Protein AF-A0A7W1RGH0-F1 (afdb_monomer_lite)

Foldseek 3Di:
DDDPVVLVVLVVVVVVVCVVPPDPCDPVQLVCLLVLNLPVNLVVLQCQQPDPVNHDPDVVSVVCSVVSVVDPSNVNSVVCNVVSCVNPVVVCCVVPVVSVVVVVVVVVVPD

pLDDT: mean 70.8, std 11.37, range [37.16, 85.31]

Sequence (111 aa):
YECPNDLLGRNLDYFLEAKRSPSPLMTEWISPILGGNSDELQAMISKNSEDPFQPIYDDYLKWMGRNAANVDTKATIKHWQGKAQDLFVDLSTHWYPKLHKAARGAENDIV

Structure (mmCIF, N/CA/C/O backbone):
data_AF-A0A7W1RGH0-F1
#
_entry.id   AF-A0A7W1RGH0-F1
#
loop_
_atom_site.group_PDB
_atom_site.id
_atom_site.type_symbol
_atom_site.label_atom_id
_atom_site.label_alt_id
_atom_site.label_comp_id
_atom_site.label_asym_id
_atom_site.label_entity_id
_atom_site.label_seq_id
_atom_site.pdbx_PDB_ins_code
_atom_site.Cartn_x
_atom_site.Cartn_y
_atom_site.Cartn_z
_atom_site.occupancy
_atom_site.B_iso_or_equiv
_atom_site.auth_seq_id
_atom_site.auth_comp_id
_atom_site.auth_asym_id
_atom_site.auth_atom_id
_atom_site.pdbx_PDB_model_num
ATOM 1 N N . TYR A 1 1 ? -9.884 -11.986 18.644 1.00 54.25 1 TYR A N 1
ATOM 2 C CA . TYR A 1 1 ? -8.466 -11.593 18.653 1.00 54.25 1 TYR A CA 1
ATOM 3 C C . TYR A 1 1 ? -7.706 -12.623 17.849 1.00 54.25 1 TYR A C 1
ATOM 5 O O . TYR A 1 1 ? -7.712 -13.783 18.240 1.00 54.25 1 TYR A O 1
ATOM 13 N N . GLU A 1 2 ? -7.158 -12.230 16.701 1.00 63.62 2 GLU A N 1
ATOM 14 C CA . GLU A 1 2 ? -6.300 -13.110 15.900 1.00 63.62 2 GLU A CA 1
ATOM 15 C C . GLU A 1 2 ? -4.912 -13.227 16.548 1.00 63.62 2 GLU A C 1
ATOM 17 O O . GLU A 1 2 ? -4.439 -12.289 17.196 1.00 63.62 2 GLU A O 1
ATOM 22 N N . CYS A 1 3 ? -4.270 -14.390 16.423 1.00 81.62 3 CYS A N 1
ATOM 23 C CA . CYS A 1 3 ? -2.926 -14.607 16.949 1.00 81.62 3 CYS A CA 1
ATOM 24 C C . CYS A 1 3 ? -1.907 -13.800 16.117 1.00 81.62 3 CYS A C 1
ATOM 26 O O . CYS A 1 3 ? -1.950 -13.867 14.888 1.00 81.62 3 CYS A O 1
ATOM 28 N N . PRO A 1 4 ? -0.945 -13.087 16.736 1.00 75.19 4 PRO A N 1
ATOM 29 C CA . PRO A 1 4 ? 0.082 -12.336 16.006 1.00 75.19 4 PRO A CA 1
ATOM 30 C C . PRO A 1 4 ? 0.866 -13.161 14.973 1.00 75.19 4 PRO A C 1
ATOM 32 O O . PRO A 1 4 ? 1.253 -12.631 13.934 1.00 75.19 4 PRO A O 1
ATOM 35 N N . ASN A 1 5 ? 1.073 -14.456 15.232 1.00 77.38 5 ASN A N 1
ATOM 36 C CA . ASN A 1 5 ? 1.760 -15.351 14.299 1.00 77.38 5 ASN A CA 1
ATOM 37 C C . ASN A 1 5 ? 0.925 -15.646 13.044 1.00 77.38 5 ASN A C 1
ATOM 39 O O . ASN A 1 5 ? 1.492 -15.768 11.962 1.00 77.38 5 ASN A O 1
ATOM 43 N N . ASP A 1 6 ? -0.403 -15.705 13.165 1.00 78.81 6 ASP A N 1
ATOM 44 C CA . ASP A 1 6 ? -1.298 -15.940 12.026 1.00 78.81 6 ASP A CA 1
ATOM 45 C C . ASP A 1 6 ? -1.341 -14.706 11.114 1.00 78.81 6 ASP A C 1
ATOM 47 O O . ASP A 1 6 ? -1.289 -14.827 9.890 1.00 78.81 6 ASP A O 1
ATOM 51 N N . LEU A 1 7 ? -1.352 -13.507 11.710 1.00 73.56 7 LEU A N 1
ATOM 52 C CA . LEU A 1 7 ? -1.244 -12.233 10.989 1.00 73.56 7 LEU A CA 1
ATOM 53 C C . LEU A 1 7 ? 0.085 -12.117 10.231 1.00 73.56 7 LEU A C 1
ATOM 55 O O . LEU A 1 7 ? 0.108 -11.695 9.074 1.00 73.56 7 LEU A O 1
ATOM 59 N N . LEU A 1 8 ? 1.190 -12.523 10.866 1.00 73.88 8 LEU A N 1
ATOM 60 C CA . LEU A 1 8 ? 2.499 -12.577 10.218 1.00 73.88 8 LEU A CA 1
ATOM 61 C C . LEU A 1 8 ? 2.504 -13.575 9.051 1.00 73.88 8 LEU A C 1
ATOM 63 O O . LEU A 1 8 ? 3.011 -13.243 7.983 1.00 73.88 8 LEU A O 1
ATOM 67 N N . GLY A 1 9 ? 1.914 -14.760 9.235 1.00 79.00 9 GLY A N 1
ATOM 68 C CA . GLY A 1 9 ? 1.781 -15.771 8.184 1.00 79.00 9 GLY A CA 1
ATOM 69 C C . GLY A 1 9 ? 1.073 -15.228 6.942 1.00 79.00 9 GLY A C 1
ATOM 70 O O . GLY A 1 9 ? 1.638 -15.269 5.853 1.00 79.00 9 GLY A O 1
ATOM 71 N N . ARG A 1 10 ? -0.100 -14.602 7.113 1.00 77.31 10 ARG A N 1
ATOM 72 C CA . ARG A 1 10 ? -0.849 -13.991 5.998 1.00 77.31 10 ARG A CA 1
ATOM 73 C C . ARG A 1 10 ? -0.067 -12.885 5.289 1.00 77.31 10 ARG A C 1
ATOM 75 O O . ARG A 1 10 ? -0.123 -12.782 4.066 1.00 77.31 10 ARG A O 1
ATOM 82 N N . ASN A 1 11 ? 0.670 -12.063 6.039 1.00 76.12 11 ASN A N 1
ATOM 83 C CA . ASN A 1 11 ? 1.501 -11.007 5.459 1.00 76.12 11 ASN A CA 1
ATOM 84 C C . ASN A 1 11 ? 2.629 -11.595 4.596 1.00 76.12 11 ASN A C 1
ATOM 86 O O . ASN A 1 11 ? 2.844 -11.147 3.471 1.00 76.12 11 ASN A O 1
ATOM 90 N N . LEU A 1 12 ? 3.305 -12.634 5.096 1.00 78.31 12 LEU A N 1
ATOM 91 C CA . LEU A 1 12 ? 4.357 -13.329 4.357 1.00 78.31 12 LEU A CA 1
ATOM 92 C C . LEU A 1 12 ? 3.814 -14.006 3.095 1.00 78.31 12 LEU A C 1
ATOM 94 O O . LEU A 1 12 ? 4.434 -13.879 2.040 1.00 78.31 12 LEU A O 1
ATOM 98 N N . ASP A 1 13 ? 2.658 -14.663 3.176 1.00 80.69 13 ASP A N 1
ATOM 99 C CA . ASP A 1 13 ? 2.010 -15.294 2.021 1.00 80.69 13 ASP A CA 1
ATOM 100 C C . ASP A 1 13 ? 1.692 -14.264 0.935 1.00 80.69 13 ASP A C 1
ATOM 102 O O . ASP A 1 13 ? 2.085 -14.431 -0.222 1.00 80.69 13 ASP A O 1
ATOM 106 N N . TYR A 1 14 ? 1.072 -13.147 1.325 1.00 78.88 14 TYR A N 1
ATOM 107 C CA . TYR A 1 14 ? 0.796 -12.047 0.412 1.00 78.88 14 TYR A CA 1
ATOM 108 C C . TYR A 1 14 ? 2.085 -11.459 -0.189 1.00 78.88 14 TYR A C 1
ATOM 110 O O . TYR A 1 14 ? 2.155 -11.229 -1.395 1.00 78.88 14 TYR A O 1
ATOM 118 N N . PHE A 1 15 ? 3.130 -11.243 0.614 1.00 75.75 15 PHE A N 1
ATOM 119 C CA . PHE A 1 15 ? 4.408 -10.721 0.125 1.00 75.75 15 PHE A CA 1
ATOM 120 C C . PHE A 1 15 ? 5.048 -11.655 -0.912 1.00 75.75 15 PHE A C 1
ATOM 122 O O . PHE A 1 15 ? 5.568 -11.208 -1.937 1.00 75.75 15 PHE A O 1
ATOM 129 N N . LEU A 1 16 ? 4.997 -12.966 -0.670 1.00 77.62 16 LEU A N 1
ATOM 130 C CA . LEU A 1 16 ? 5.505 -13.974 -1.596 1.00 77.62 16 LEU A CA 1
ATOM 131 C C . LEU A 1 16 ? 4.679 -14.050 -2.887 1.00 77.62 16 LEU A C 1
ATOM 133 O O . LEU A 1 16 ? 5.249 -14.253 -3.962 1.00 77.62 16 LEU A O 1
ATOM 137 N N . GLU A 1 17 ? 3.363 -13.860 -2.806 1.00 75.31 17 GLU A N 1
ATOM 138 C CA . GLU A 1 17 ? 2.479 -13.784 -3.971 1.00 75.31 17 GLU A CA 1
ATOM 139 C C . GLU A 1 17 ? 2.716 -12.504 -4.786 1.00 75.31 17 GLU A C 1
ATOM 141 O O . GLU A 1 17 ? 2.849 -12.565 -6.011 1.00 75.31 17 GLU A O 1
ATOM 146 N N . ALA A 1 18 ? 2.884 -11.362 -4.117 1.00 69.56 18 ALA A N 1
ATOM 147 C CA . ALA A 1 18 ? 3.171 -10.074 -4.742 1.00 69.56 18 ALA A CA 1
ATOM 148 C C . ALA A 1 18 ? 4.515 -10.061 -5.500 1.00 69.56 18 ALA A C 1
ATOM 150 O O . ALA A 1 18 ? 4.683 -9.319 -6.466 1.00 69.56 18 ALA A O 1
ATOM 151 N N . LYS A 1 19 ? 5.466 -10.937 -5.138 1.00 66.69 19 LYS A N 1
ATOM 152 C CA . LYS A 1 19 ? 6.689 -11.155 -5.935 1.00 66.69 19 LYS A CA 1
ATOM 153 C C . LYS A 1 19 ? 6.439 -11.830 -7.283 1.00 66.69 19 LYS A C 1
ATOM 155 O O . LYS A 1 19 ? 7.281 -11.731 -8.172 1.00 66.69 19 LYS A O 1
ATOM 160 N N . ARG A 1 20 ? 5.333 -12.561 -7.428 1.00 70.25 20 ARG A N 1
ATOM 161 C CA . ARG A 1 20 ? 4.949 -13.251 -8.671 1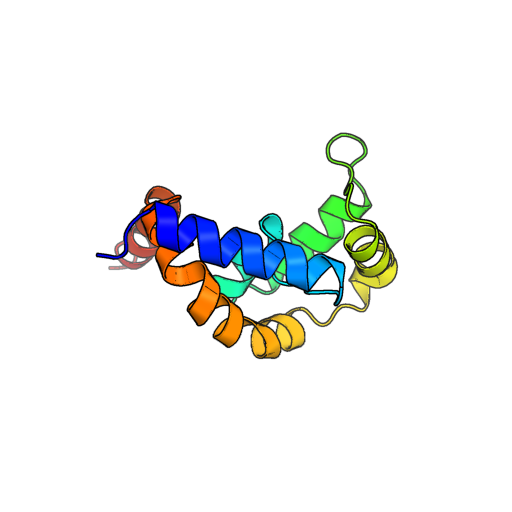.00 70.25 20 ARG A CA 1
ATOM 162 C C . ARG A 1 20 ? 4.006 -12.405 -9.523 1.00 70.25 20 ARG A C 1
ATOM 164 O O . ARG A 1 20 ? 4.042 -12.523 -10.744 1.00 70.25 20 ARG A O 1
ATOM 171 N N . SER A 1 21 ? 3.213 -11.552 -8.881 1.00 64.69 21 SER A N 1
ATOM 172 C CA . SER A 1 21 ? 2.227 -10.681 -9.517 1.00 64.69 21 SER A CA 1
ATOM 173 C C . SER A 1 21 ? 2.327 -9.276 -8.921 1.00 64.69 21 SER A C 1
ATOM 175 O O . SER A 1 21 ? 2.055 -9.128 -7.730 1.00 64.69 21 SER A O 1
ATOM 177 N N . PRO A 1 22 ? 2.674 -8.240 -9.707 1.00 65.50 22 PRO A N 1
ATOM 178 C CA . PRO A 1 22 ? 2.799 -6.886 -9.186 1.00 65.50 22 PRO A CA 1
ATOM 179 C C . PRO A 1 22 ? 1.517 -6.434 -8.483 1.00 65.50 22 PRO A C 1
ATOM 181 O O . PRO A 1 22 ? 0.425 -6.524 -9.047 1.00 65.50 22 PRO A O 1
ATOM 184 N N . SER A 1 23 ? 1.654 -5.939 -7.255 1.00 69.06 23 SER A N 1
ATOM 185 C CA . SER A 1 23 ? 0.538 -5.459 -6.444 1.00 69.06 23 SER A CA 1
ATOM 186 C C . SER A 1 23 ? 0.841 -4.062 -5.901 1.00 69.06 23 SER A C 1
ATOM 188 O O . SER A 1 23 ? 1.944 -3.835 -5.406 1.00 69.06 23 SER A O 1
ATOM 190 N N . PRO A 1 24 ? -0.118 -3.118 -5.946 1.00 65.12 24 PRO A N 1
ATOM 191 C CA . PRO A 1 24 ? 0.047 -1.799 -5.344 1.00 65.12 24 PRO A CA 1
ATOM 192 C C . PRO A 1 24 ? -0.180 -1.801 -3.825 1.00 65.12 24 PRO A C 1
ATOM 194 O O . PRO A 1 24 ? 0.029 -0.773 -3.188 1.00 65.12 24 PRO A O 1
ATOM 197 N N . LEU A 1 25 ? -0.591 -2.924 -3.219 1.00 72.75 25 LEU A N 1
ATOM 198 C CA . LEU A 1 25 ? -0.712 -3.058 -1.761 1.00 72.75 25 LEU A CA 1
ATOM 199 C C . LEU A 1 25 ? 0.658 -3.322 -1.123 1.00 72.75 25 LEU A C 1
ATOM 201 O O . LEU A 1 25 ? 0.881 -4.326 -0.450 1.00 72.75 25 LEU A O 1
ATOM 205 N N . MET A 1 26 ? 1.605 -2.437 -1.396 1.00 71.81 26 MET A N 1
ATOM 206 C CA . MET A 1 26 ? 2.899 -2.428 -0.734 1.00 71.81 26 MET A CA 1
ATOM 207 C C . MET A 1 26 ? 2.808 -1.755 0.624 1.00 71.81 26 MET A C 1
ATOM 209 O O . MET A 1 26 ? 2.005 -0.842 0.806 1.00 71.81 26 MET A O 1
ATOM 213 N N . THR A 1 27 ? 3.654 -2.176 1.563 1.00 68.50 27 THR A N 1
ATOM 214 C CA . THR A 1 27 ? 3.628 -1.731 2.964 1.00 68.50 27 THR A CA 1
ATOM 215 C C . THR A 1 27 ? 3.532 -0.215 3.110 1.00 68.50 27 THR A C 1
ATOM 217 O O . THR A 1 27 ? 2.756 0.286 3.919 1.00 68.50 27 THR A O 1
ATOM 220 N N . GLU A 1 28 ? 4.270 0.521 2.285 1.00 71.06 28 GLU A N 1
ATOM 221 C CA . GLU A 1 28 ? 4.324 1.978 2.291 1.00 71.06 28 GLU A CA 1
ATOM 222 C C . GLU A 1 28 ? 3.015 2.615 1.797 1.00 71.06 28 GLU A C 1
ATOM 224 O O . GLU A 1 28 ? 2.645 3.692 2.247 1.00 71.06 28 GLU A O 1
ATOM 229 N 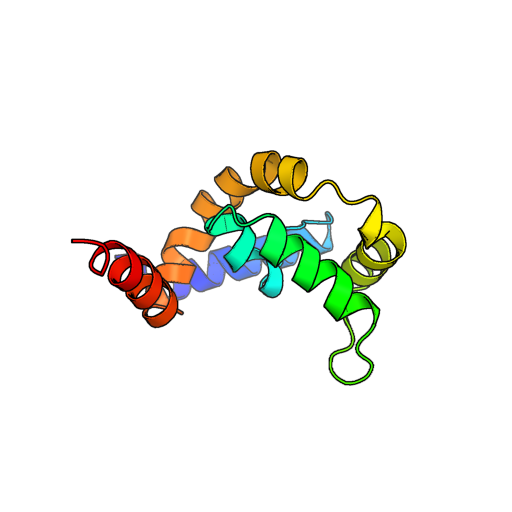N . TRP A 1 29 ? 2.290 1.961 0.890 1.00 77.25 29 TRP A N 1
ATOM 230 C CA . TRP A 1 29 ? 1.073 2.490 0.259 1.00 77.25 29 TRP A CA 1
ATOM 231 C C . TRP A 1 29 ? -0.215 1.981 0.907 1.00 77.25 29 TRP A C 1
ATOM 233 O O . TRP A 1 29 ? -1.290 2.531 0.666 1.00 77.25 29 TRP A O 1
ATOM 243 N N . ILE A 1 30 ? -0.128 0.960 1.762 1.00 80.38 30 ILE A N 1
ATOM 244 C CA . ILE A 1 30 ? -1.286 0.387 2.458 1.00 80.38 30 ILE A CA 1
ATOM 245 C C . ILE A 1 30 ? -2.024 1.450 3.277 1.00 80.38 30 ILE A C 1
ATOM 247 O O . ILE A 1 30 ? -3.251 1.466 3.259 1.00 80.38 30 ILE A O 1
ATOM 251 N N . SER A 1 31 ? -1.312 2.355 3.957 1.00 80.38 31 SER A N 1
ATOM 252 C CA . SER A 1 31 ? -1.942 3.392 4.790 1.00 80.38 31 SER A CA 1
ATOM 253 C C . SER A 1 31 ? -2.869 4.323 3.988 1.00 80.38 31 SER A C 1
ATOM 255 O O . SER A 1 31 ? -4.066 4.353 4.291 1.00 80.38 31 SER A O 1
ATOM 257 N N . PRO A 1 32 ? -2.401 5.022 2.932 1.00 81.12 32 PRO A N 1
ATOM 258 C CA . PRO A 1 32 ? -3.284 5.874 2.138 1.00 81.12 32 PRO A CA 1
ATOM 259 C C . PRO A 1 32 ? -4.355 5.084 1.370 1.00 81.12 32 PRO A C 1
ATOM 261 O O . PRO A 1 32 ? -5.461 5.592 1.192 1.00 81.12 32 PRO A O 1
ATOM 264 N N . ILE A 1 33 ? -4.094 3.831 0.966 1.00 83.25 33 ILE A N 1
ATOM 265 C CA . ILE A 1 33 ? -5.110 2.982 0.317 1.00 83.25 33 ILE A CA 1
ATOM 266 C C . ILE A 1 33 ? -6.230 2.598 1.295 1.00 83.25 33 ILE A C 1
ATOM 268 O O . ILE A 1 33 ? -7.404 2.700 0.942 1.00 83.25 33 ILE A O 1
ATOM 272 N N . LEU A 1 34 ? -5.896 2.200 2.528 1.00 83.12 34 LEU A N 1
ATOM 273 C CA . LEU A 1 34 ? -6.882 1.899 3.572 1.00 83.12 34 LEU A CA 1
ATOM 274 C C . LEU A 1 34 ? -7.714 3.136 3.919 1.00 83.12 34 LEU A C 1
ATOM 276 O O . LEU A 1 34 ? -8.941 3.048 3.984 1.00 83.12 34 LEU A O 1
ATOM 280 N N . GLY A 1 35 ? -7.049 4.282 4.087 1.00 81.44 35 GLY A N 1
ATOM 281 C CA . GLY A 1 35 ? -7.686 5.565 4.386 1.00 81.44 35 GLY A CA 1
ATOM 282 C C . GLY A 1 35 ? -8.450 6.188 3.215 1.00 81.44 35 GLY A C 1
ATOM 283 O O . GLY A 1 35 ? -9.129 7.190 3.407 1.00 81.44 35 GLY A O 1
ATOM 284 N N . GLY A 1 36 ? -8.352 5.624 2.006 1.00 81.62 36 GLY A N 1
ATOM 285 C CA . GLY A 1 36 ? -8.978 6.186 0.809 1.00 81.62 36 GLY A CA 1
ATOM 286 C C . GLY A 1 36 ? -8.404 7.546 0.387 1.00 81.62 36 GLY A C 1
ATOM 287 O O . GLY A 1 36 ? -9.076 8.304 -0.310 1.00 81.62 36 GLY A O 1
ATOM 288 N N . ASN A 1 37 ? -7.177 7.867 0.802 1.00 85.31 37 ASN A N 1
ATOM 289 C CA . ASN A 1 37 ? -6.555 9.170 0.605 1.00 85.31 37 ASN A CA 1
ATOM 290 C C . ASN A 1 37 ? -5.739 9.206 -0.699 1.00 85.31 37 ASN A C 1
ATOM 292 O O . ASN A 1 37 ? -4.551 8.871 -0.724 1.00 85.31 37 ASN A O 1
ATOM 296 N N . SER A 1 38 ? -6.382 9.600 -1.805 1.00 84.62 38 SER A N 1
ATOM 297 C CA . SER A 1 38 ? -5.742 9.650 -3.131 1.00 84.62 38 SER A CA 1
ATOM 298 C C . SER A 1 38 ? -4.591 10.641 -3.216 1.00 84.62 38 SER A C 1
ATOM 300 O O . SER A 1 38 ? -3.623 10.389 -3.932 1.00 84.62 38 SER A O 1
ATOM 302 N N . ASP A 1 39 ? -4.688 11.750 -2.489 1.00 84.19 39 ASP A N 1
ATOM 303 C CA . ASP A 1 39 ? -3.726 12.847 -2.577 1.00 84.19 39 ASP A CA 1
ATOM 304 C C . ASP A 1 39 ? -2.429 12.474 -1.855 1.00 84.19 39 ASP A C 1
ATOM 306 O O . ASP A 1 39 ? -1.334 12.699 -2.370 1.00 84.19 39 ASP A O 1
ATOM 310 N N . GLU A 1 40 ? -2.547 11.804 -0.706 1.00 84.12 40 GLU A N 1
ATOM 311 C CA . GLU A 1 40 ? -1.410 11.222 0.008 1.00 84.12 40 GLU A CA 1
ATOM 312 C C . GLU A 1 40 ? -0.745 10.106 -0.807 1.00 84.12 40 GLU A C 1
ATOM 314 O O . GLU A 1 40 ? 0.480 10.094 -0.933 1.00 84.12 40 GLU A O 1
ATOM 319 N N . LEU A 1 41 ? -1.529 9.221 -1.440 1.00 82.69 41 LEU A N 1
ATOM 320 C CA . LEU A 1 41 ? -0.983 8.190 -2.326 1.00 82.69 41 LEU A CA 1
ATOM 321 C C . LEU A 1 41 ? -0.213 8.809 -3.504 1.00 82.69 41 LEU A C 1
ATOM 323 O O . LEU A 1 41 ? 0.901 8.380 -3.805 1.00 82.69 41 LEU A O 1
ATOM 327 N N . GLN A 1 42 ? -0.766 9.845 -4.141 1.00 84.19 42 GLN A N 1
ATOM 328 C CA . GLN A 1 42 ? -0.100 10.555 -5.235 1.00 84.19 42 GLN A CA 1
ATOM 329 C C . GLN A 1 42 ? 1.201 11.216 -4.769 1.00 84.19 42 GLN A C 1
ATOM 331 O O . GLN A 1 42 ? 2.226 11.097 -5.441 1.00 84.19 42 GLN A O 1
ATOM 336 N N . ALA A 1 43 ? 1.181 11.884 -3.613 1.00 82.25 43 ALA A N 1
ATOM 337 C CA . ALA A 1 43 ? 2.360 12.524 -3.045 1.00 82.25 43 ALA A CA 1
ATOM 338 C C . ALA A 1 43 ? 3.466 11.507 -2.728 1.00 82.25 43 ALA A C 1
ATOM 340 O O . ALA A 1 43 ? 4.635 11.770 -3.007 1.00 82.25 43 ALA A O 1
ATOM 341 N N . MET A 1 44 ? 3.109 10.331 -2.201 1.00 78.81 44 MET A N 1
ATOM 342 C CA . MET A 1 44 ? 4.064 9.252 -1.942 1.00 78.81 44 MET A CA 1
ATOM 343 C C . MET A 1 44 ? 4.682 8.703 -3.227 1.00 78.81 44 MET A C 1
ATOM 345 O O . MET A 1 44 ? 5.895 8.516 -3.280 1.00 78.81 44 MET A O 1
ATOM 349 N N . ILE A 1 45 ? 3.876 8.477 -4.269 1.00 78.31 45 ILE A N 1
ATOM 350 C CA . ILE A 1 45 ? 4.368 8.011 -5.573 1.00 78.31 45 ILE A CA 1
ATOM 351 C C . ILE A 1 45 ? 5.371 9.019 -6.155 1.00 78.31 45 ILE A C 1
ATOM 353 O O . ILE A 1 45 ? 6.461 8.620 -6.562 1.00 78.31 45 ILE A O 1
ATOM 357 N N . SER A 1 46 ? 5.033 10.313 -6.143 1.00 76.75 46 SER A N 1
ATOM 358 C CA . SER A 1 46 ? 5.882 11.374 -6.700 1.00 76.75 46 SER A CA 1
ATOM 359 C C . SER A 1 46 ? 7.152 11.629 -5.877 1.00 76.75 46 SER A C 1
ATOM 361 O O . SER A 1 46 ? 8.236 11.780 -6.436 1.00 76.75 46 SER A O 1
ATOM 363 N N . LYS A 1 47 ? 7.057 11.646 -4.541 1.00 73.69 47 LYS A N 1
ATOM 364 C CA . LYS A 1 47 ? 8.215 11.869 -3.660 1.00 73.69 47 LYS A CA 1
ATOM 365 C C . LYS A 1 47 ? 9.242 10.751 -3.804 1.00 73.69 47 LYS A C 1
ATOM 367 O O . LYS A 1 47 ? 10.441 10.997 -3.900 1.00 73.69 47 LYS A O 1
ATOM 372 N N . ASN A 1 48 ? 8.757 9.518 -3.850 1.00 67.19 48 ASN A N 1
ATOM 373 C CA . ASN A 1 48 ? 9.614 8.353 -3.906 1.00 67.19 48 ASN A CA 1
ATOM 374 C C . ASN A 1 48 ? 10.381 8.251 -5.249 1.00 67.19 48 ASN A C 1
ATOM 376 O O . ASN A 1 48 ? 11.458 7.661 -5.296 1.00 67.19 48 ASN A O 1
ATOM 380 N N . SER A 1 49 ? 9.882 8.842 -6.344 1.00 65.69 49 SER A N 1
ATOM 381 C CA . SER A 1 49 ? 10.611 8.875 -7.623 1.00 65.69 49 SER A CA 1
ATOM 382 C C . SER A 1 49 ? 11.789 9.856 -7.669 1.00 65.69 49 SER A C 1
ATOM 384 O O . SER A 1 49 ? 12.633 9.722 -8.555 1.00 65.69 49 SER A O 1
ATOM 386 N N . GLU A 1 50 ? 11.864 10.818 -6.744 1.00 66.19 50 GLU A N 1
ATOM 387 C CA . GLU A 1 50 ? 12.797 11.952 -6.827 1.00 66.19 50 GLU A CA 1
ATOM 388 C C . GLU A 1 50 ? 13.796 12.036 -5.659 1.00 66.19 50 GLU A C 1
ATOM 390 O O . GLU A 1 50 ? 14.773 12.776 -5.763 1.00 66.19 50 GLU A O 1
ATOM 395 N N . ASP A 1 51 ? 13.598 11.287 -4.566 1.00 66.12 51 ASP A N 1
ATOM 396 C CA . ASP A 1 51 ? 14.433 11.381 -3.360 1.00 66.12 51 ASP A CA 1
ATOM 397 C C . ASP A 1 51 ? 15.665 10.440 -3.406 1.00 66.12 51 ASP A C 1
ATOM 399 O O . ASP A 1 51 ? 15.523 9.219 -3.279 1.00 66.12 51 ASP A O 1
ATOM 403 N N . PRO A 1 52 ? 16.901 10.969 -3.531 1.00 66.50 52 PRO A N 1
ATOM 404 C CA . PRO A 1 52 ? 18.117 10.156 -3.520 1.00 66.50 52 PRO A CA 1
ATOM 405 C C . PRO A 1 52 ? 18.474 9.592 -2.131 1.00 66.50 52 PRO A C 1
ATOM 407 O O . PRO A 1 52 ? 19.298 8.681 -2.048 1.00 66.50 52 PRO A O 1
ATOM 410 N N . PHE A 1 53 ? 17.880 10.104 -1.047 1.00 67.50 53 PHE A N 1
ATOM 411 C CA . PHE A 1 53 ? 18.099 9.642 0.329 1.00 67.50 53 PHE A CA 1
ATOM 412 C C . PHE A 1 53 ? 17.047 8.627 0.798 1.00 67.50 53 PHE A C 1
ATOM 414 O O . PHE A 1 53 ? 17.280 7.921 1.780 1.00 67.50 53 PHE A O 1
ATOM 421 N N . GLN A 1 54 ? 15.924 8.513 0.084 1.00 63.34 54 GLN A N 1
ATOM 422 C CA . GLN A 1 54 ? 14.925 7.453 0.254 1.00 63.34 54 GLN A CA 1
ATOM 423 C C . GLN A 1 54 ? 14.615 6.769 -1.084 1.00 63.34 54 GLN A C 1
ATOM 425 O O . GLN A 1 54 ? 13.479 6.814 -1.560 1.00 63.34 54 GLN A O 1
ATOM 430 N N . PRO A 1 55 ? 15.617 6.128 -1.716 1.00 62.12 55 PRO A N 1
ATOM 431 C CA . PRO A 1 55 ? 15.412 5.508 -3.010 1.00 62.12 55 PRO A CA 1
ATOM 432 C C . PRO A 1 55 ? 14.411 4.358 -2.891 1.00 62.12 55 PRO A C 1
ATOM 434 O O . PRO A 1 55 ? 14.524 3.484 -2.030 1.00 62.12 55 PRO A O 1
ATOM 437 N N . ILE A 1 56 ? 13.453 4.319 -3.814 1.00 64.19 56 ILE A N 1
ATOM 438 C CA . ILE A 1 56 ? 12.600 3.148 -3.997 1.00 64.19 56 ILE A CA 1
ATOM 439 C C . ILE A 1 56 ? 13.479 1.971 -4.411 1.00 64.19 56 ILE A C 1
ATOM 441 O O . ILE A 1 56 ? 13.994 1.933 -5.529 1.00 64.19 56 ILE A O 1
ATOM 445 N N . TYR A 1 57 ? 13.615 0.968 -3.551 1.00 61.75 57 TYR A N 1
ATOM 446 C CA . TYR A 1 57 ? 14.332 -0.255 -3.910 1.00 61.75 57 TYR A CA 1
ATOM 447 C C . TYR A 1 57 ? 13.499 -1.187 -4.798 1.00 61.75 57 TYR A C 1
ATOM 449 O O . TYR A 1 57 ? 14.073 -1.906 -5.608 1.00 61.75 57 TYR A O 1
ATOM 457 N N . ASP A 1 58 ? 12.170 -1.104 -4.730 1.00 66.19 58 ASP A N 1
ATOM 458 C CA . ASP A 1 58 ? 11.250 -1.895 -5.548 1.00 66.19 58 ASP A CA 1
ATOM 459 C C . ASP A 1 58 ? 11.188 -1.406 -7.012 1.00 66.19 58 ASP A C 1
ATOM 461 O O . ASP A 1 58 ? 10.834 -0.262 -7.307 1.00 66.19 58 ASP A O 1
ATOM 465 N N . ASP A 1 59 ? 11.554 -2.267 -7.962 1.00 65.62 59 ASP A N 1
ATOM 466 C CA . ASP A 1 59 ? 11.624 -1.897 -9.380 1.00 65.62 59 ASP A CA 1
ATOM 467 C C . ASP A 1 59 ? 10.250 -1.667 -10.025 1.00 65.62 59 ASP A C 1
ATOM 469 O O . ASP A 1 59 ? 10.144 -0.865 -10.958 1.00 65.62 59 ASP A O 1
ATOM 473 N N . TYR A 1 60 ? 9.189 -2.302 -9.517 1.00 64.56 60 TYR A N 1
ATOM 474 C CA . TYR A 1 60 ? 7.826 -2.047 -9.976 1.00 64.56 60 TYR A CA 1
ATOM 475 C C . TYR A 1 60 ? 7.367 -0.654 -9.544 1.00 64.56 60 TYR A C 1
ATOM 477 O O . TYR A 1 60 ? 6.801 0.089 -10.346 1.00 64.56 60 TYR A O 1
ATOM 485 N N . LEU A 1 61 ? 7.701 -0.242 -8.323 1.00 66.69 61 LEU A N 1
ATOM 486 C CA . LEU A 1 61 ? 7.449 1.119 -7.864 1.00 66.69 61 LEU A CA 1
ATOM 487 C C . LEU A 1 61 ? 8.279 2.164 -8.602 1.00 66.69 61 LEU A C 1
ATOM 489 O O . LEU A 1 61 ? 7.751 3.223 -8.936 1.00 66.69 61 LEU A O 1
ATOM 493 N N . LYS A 1 62 ? 9.548 1.876 -8.917 1.00 68.75 62 LYS A N 1
ATOM 494 C CA . LYS A 1 62 ? 10.335 2.751 -9.799 1.00 68.75 62 LYS A CA 1
ATOM 495 C C . LYS A 1 62 ? 9.661 2.889 -11.166 1.00 68.75 62 LYS A C 1
ATOM 497 O O . LYS A 1 62 ? 9.628 3.980 -11.730 1.00 68.75 62 LYS A O 1
ATOM 502 N N . TRP A 1 63 ? 9.126 1.797 -11.713 1.00 69.19 63 TRP A N 1
ATOM 503 C CA . TRP A 1 63 ? 8.419 1.797 -12.995 1.00 69.19 63 TRP A CA 1
ATOM 504 C C . TRP A 1 63 ? 7.087 2.568 -12.941 1.00 69.19 63 TRP A C 1
ATOM 506 O O . TRP A 1 63 ? 6.814 3.369 -13.837 1.00 69.19 63 TRP A O 1
ATOM 516 N N . MET A 1 64 ? 6.303 2.398 -11.874 1.00 64.69 64 MET A N 1
ATOM 517 C CA . MET A 1 64 ? 5.084 3.173 -11.604 1.00 64.69 64 MET A CA 1
ATOM 518 C C . MET A 1 64 ? 5.401 4.662 -11.427 1.00 64.69 64 MET A C 1
ATOM 520 O O . MET A 1 64 ? 4.754 5.502 -12.043 1.00 64.69 64 MET A O 1
ATOM 524 N N . GLY A 1 65 ? 6.438 4.993 -10.652 1.00 66.81 65 GLY A N 1
ATOM 525 C CA . GLY A 1 65 ? 6.890 6.362 -10.387 1.00 66.81 65 GLY A CA 1
ATOM 526 C C . GLY A 1 65 ? 7.392 7.092 -11.636 1.00 66.81 65 GLY A C 1
ATOM 527 O O . GLY A 1 65 ? 7.118 8.273 -11.814 1.00 66.81 65 GLY A O 1
ATOM 528 N N . ARG A 1 66 ? 8.023 6.389 -12.588 1.00 67.62 66 ARG A N 1
ATOM 529 C CA . ARG A 1 66 ? 8.345 6.958 -13.917 1.00 67.62 66 ARG A CA 1
ATOM 530 C C . ARG A 1 66 ? 7.105 7.416 -14.687 1.00 67.62 66 ARG A C 1
ATOM 532 O O . ARG A 1 66 ? 7.206 8.295 -15.534 1.00 67.62 66 ARG A O 1
ATOM 539 N N . ASN A 1 67 ? 5.951 6.825 -14.389 1.00 64.81 67 ASN A N 1
ATOM 540 C CA . ASN A 1 67 ? 4.651 7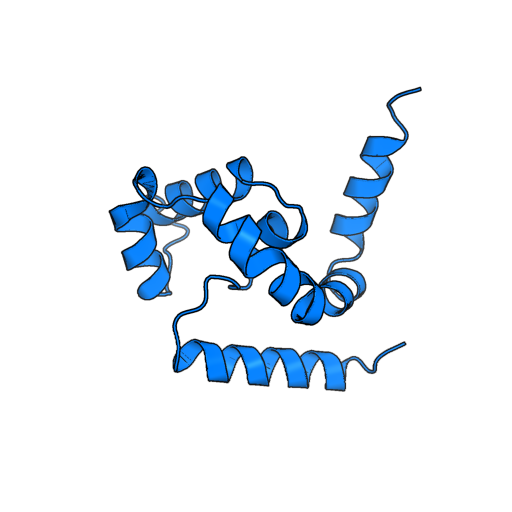.195 -14.932 1.00 64.81 67 ASN A CA 1
ATOM 541 C C . ASN A 1 67 ? 3.755 7.850 -13.868 1.00 64.81 67 ASN A C 1
ATOM 543 O O . ASN A 1 67 ? 2.542 7.850 -14.043 1.00 64.81 67 ASN A O 1
ATOM 547 N N . ALA A 1 68 ? 4.318 8.413 -12.788 1.00 63.28 68 ALA A N 1
ATOM 548 C CA . ALA A 1 68 ? 3.566 8.925 -11.637 1.00 63.28 68 ALA A CA 1
ATOM 549 C C . ALA A 1 68 ? 2.442 9.897 -12.024 1.00 63.28 68 ALA A C 1
ATOM 551 O O . ALA A 1 68 ? 1.358 9.840 -11.450 1.00 63.28 68 ALA A O 1
ATOM 552 N N . ALA A 1 69 ? 2.682 10.750 -13.025 1.00 65.06 69 ALA A N 1
ATOM 553 C CA . ALA A 1 69 ? 1.698 11.702 -13.547 1.00 65.06 69 ALA A CA 1
ATOM 554 C C . ALA A 1 69 ? 0.492 11.035 -14.243 1.00 65.06 69 ALA A C 1
ATOM 556 O O . ALA A 1 69 ? -0.552 11.660 -14.396 1.00 65.06 69 ALA A O 1
ATOM 557 N N . ASN A 1 70 ? 0.638 9.775 -14.657 1.00 68.06 70 ASN A N 1
ATOM 558 C CA . ASN A 1 70 ? -0.369 8.983 -15.362 1.00 68.06 70 ASN A CA 1
ATOM 559 C C . ASN A 1 70 ? -1.014 7.909 -14.470 1.00 68.06 70 ASN A C 1
ATOM 561 O O . ASN A 1 70 ? -1.879 7.170 -14.942 1.00 68.06 70 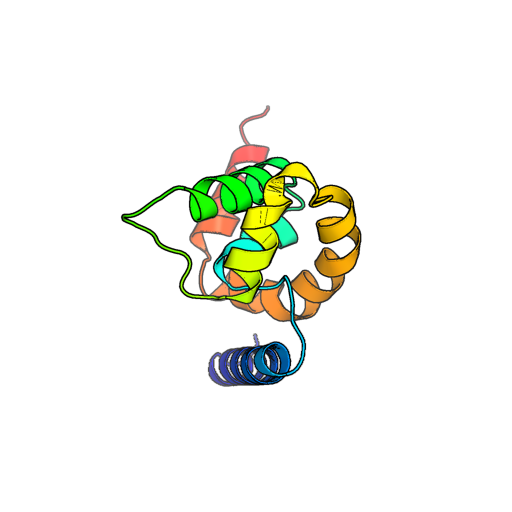ASN A O 1
ATOM 565 N N . VAL A 1 71 ? -0.596 7.781 -13.205 1.00 74.25 71 VAL A N 1
ATOM 566 C CA . VAL A 1 71 ? -1.227 6.846 -12.269 1.00 74.25 71 VAL A CA 1
ATOM 567 C C . VAL A 1 71 ? -2.535 7.457 -11.779 1.00 74.25 71 VAL A C 1
ATOM 569 O O . VAL A 1 71 ? -2.540 8.441 -11.047 1.00 74.25 71 VAL A O 1
ATOM 572 N N . ASP A 1 72 ? -3.661 6.849 -12.147 1.00 80.81 72 ASP A N 1
ATOM 573 C CA . ASP A 1 72 ? -4.958 7.201 -11.572 1.00 80.81 72 ASP A CA 1
ATOM 574 C C . ASP A 1 72 ? -5.065 6.608 -10.156 1.00 80.81 72 ASP A C 1
ATOM 576 O O . ASP A 1 72 ? -5.469 5.457 -9.940 1.00 80.81 72 ASP A O 1
ATOM 580 N N . THR A 1 73 ? -4.651 7.396 -9.165 1.00 81.38 73 THR A N 1
ATOM 581 C CA . THR A 1 73 ? -4.674 7.010 -7.748 1.00 81.38 73 THR A CA 1
ATOM 582 C C . THR A 1 73 ? -6.091 6.784 -7.231 1.00 81.38 73 THR A C 1
ATOM 584 O O . THR A 1 73 ? -6.295 5.915 -6.383 1.00 81.38 73 THR A O 1
ATOM 587 N N . LYS A 1 74 ? -7.097 7.470 -7.788 1.00 81.56 74 LYS A N 1
ATOM 588 C CA . LYS A 1 74 ? -8.507 7.269 -7.425 1.00 81.56 74 LYS A CA 1
ATOM 589 C C . LYS A 1 74 ? -9.013 5.917 -7.916 1.00 81.56 74 LYS A C 1
ATOM 591 O O . LYS A 1 74 ? -9.633 5.181 -7.146 1.00 81.56 74 LYS A O 1
ATOM 596 N N . ALA A 1 75 ? -8.720 5.557 -9.165 1.00 79.56 75 ALA A N 1
ATOM 597 C CA . ALA A 1 75 ? -9.042 4.233 -9.695 1.00 79.56 75 ALA A CA 1
ATOM 598 C C . ALA A 1 75 ? -8.288 3.124 -8.946 1.00 79.56 75 ALA A C 1
ATOM 600 O O . ALA A 1 75 ? -8.867 2.078 -8.645 1.00 79.56 75 ALA A O 1
ATOM 601 N N . THR A 1 76 ? -7.026 3.374 -8.589 1.00 80.75 76 THR A N 1
ATOM 602 C CA . T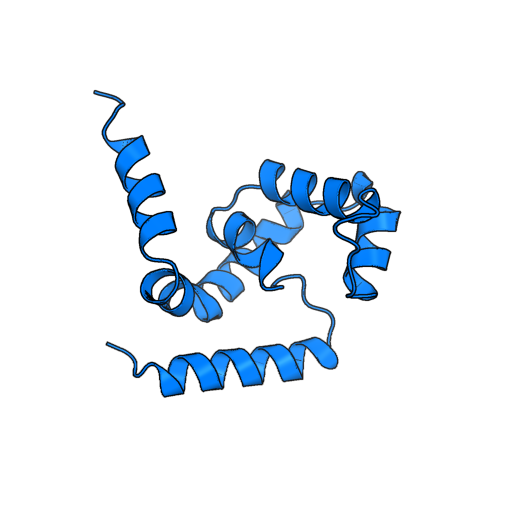HR A 1 76 ? -6.193 2.438 -7.823 1.00 80.75 76 THR A CA 1
ATOM 603 C C . THR A 1 76 ? -6.794 2.163 -6.447 1.00 80.75 76 THR A C 1
ATOM 605 O O . THR A 1 76 ? -7.007 1.002 -6.099 1.00 80.75 76 THR A O 1
ATOM 608 N N . ILE A 1 77 ? -7.151 3.207 -5.693 1.00 83.06 77 ILE A N 1
ATOM 609 C CA . ILE A 1 77 ? -7.819 3.063 -4.393 1.00 83.06 77 ILE A CA 1
ATOM 610 C C . ILE A 1 77 ? -9.134 2.310 -4.563 1.00 83.06 77 ILE A C 1
ATOM 612 O O . ILE A 1 77 ? -9.343 1.301 -3.899 1.00 83.06 77 ILE A O 1
ATOM 616 N N . LYS A 1 78 ? -9.985 2.713 -5.513 1.00 83.12 78 LYS A N 1
ATOM 617 C CA . LYS A 1 78 ? -11.271 2.043 -5.752 1.00 83.12 78 LYS A CA 1
ATOM 618 C C . LYS A 1 78 ? -11.118 0.542 -6.021 1.00 83.12 78 LYS A C 1
ATOM 620 O O . LYS A 1 78 ? -11.959 -0.242 -5.592 1.00 83.12 78 LYS A O 1
ATOM 625 N N . HIS A 1 79 ? -10.075 0.140 -6.745 1.00 79.75 79 HIS A N 1
ATOM 626 C CA . HIS A 1 79 ? -9.850 -1.260 -7.098 1.00 79.75 79 HIS A CA 1
ATOM 627 C C . HIS A 1 79 ? -9.250 -2.080 -5.948 1.00 79.75 79 HIS A C 1
ATOM 629 O O . HIS A 1 79 ? -9.573 -3.257 -5.793 1.00 79.75 79 HIS A O 1
ATOM 635 N N . TRP A 1 80 ? -8.375 -1.473 -5.144 1.00 83.12 80 TRP A N 1
ATOM 636 C CA . TRP A 1 80 ? -7.553 -2.199 -4.176 1.00 83.12 80 TRP A CA 1
ATOM 637 C C . TRP A 1 80 ? -7.968 -2.013 -2.719 1.00 83.12 80 TRP A C 1
ATOM 639 O O . TRP A 1 80 ? -7.574 -2.828 -1.892 1.00 83.12 80 TRP A O 1
ATOM 649 N N . GLN A 1 81 ? -8.791 -1.016 -2.392 1.00 81.62 81 GLN A N 1
ATOM 650 C CA . GLN A 1 81 ? -9.175 -0.707 -1.013 1.00 81.62 81 GLN A CA 1
ATOM 651 C C . GLN A 1 81 ? -9.896 -1.870 -0.322 1.00 81.62 81 GLN A C 1
ATOM 653 O O . GLN A 1 81 ? -9.568 -2.172 0.819 1.00 81.62 81 GLN A O 1
ATOM 658 N N . GLY A 1 82 ? -10.805 -2.573 -1.008 1.00 80.00 82 GLY A N 1
ATOM 659 C CA . GLY A 1 82 ? -11.475 -3.749 -0.434 1.00 80.00 82 GLY A CA 1
ATOM 660 C C . GLY A 1 82 ? -10.485 -4.862 -0.078 1.00 80.00 82 GLY A C 1
ATOM 661 O O . GLY A 1 82 ? -10.439 -5.322 1.056 1.00 80.00 82 GLY A O 1
ATOM 662 N N . LYS A 1 83 ? -9.584 -5.200 -1.010 1.00 80.50 83 LYS A N 1
ATOM 663 C CA . LYS A 1 83 ? -8.513 -6.180 -0.758 1.00 80.50 83 LYS A CA 1
ATOM 664 C C . LYS A 1 83 ? -7.550 -5.722 0.342 1.00 80.50 83 LYS A C 1
ATOM 666 O O . LYS A 1 83 ? -7.056 -6.544 1.105 1.00 80.50 83 LYS A O 1
ATOM 671 N N . ALA A 1 84 ? -7.278 -4.419 0.425 1.00 82.00 84 ALA A N 1
ATOM 672 C CA . ALA A 1 84 ? -6.449 -3.848 1.478 1.00 82.00 84 ALA A CA 1
ATOM 673 C C . ALA A 1 84 ? -7.097 -4.029 2.852 1.00 82.00 84 ALA A C 1
ATOM 675 O O . ALA A 1 84 ? -6.415 -4.397 3.805 1.00 82.00 84 ALA A O 1
ATOM 676 N N . GLN A 1 85 ? -8.404 -3.775 2.944 1.00 82.31 85 GLN A N 1
ATOM 677 C CA . GLN A 1 85 ? -9.173 -3.951 4.171 1.00 82.31 85 GLN A CA 1
ATOM 678 C C . GLN A 1 85 ? -9.130 -5.413 4.618 1.00 82.31 85 GLN A C 1
ATOM 680 O O . GLN A 1 85 ? -8.732 -5.672 5.750 1.00 82.31 85 GLN A O 1
ATOM 685 N N . ASP A 1 86 ? -9.409 -6.353 3.716 1.00 81.00 86 ASP A N 1
ATOM 686 C CA . ASP A 1 86 ? -9.432 -7.786 4.033 1.00 81.00 86 ASP A CA 1
ATOM 687 C C . ASP A 1 86 ? -8.077 -8.315 4.535 1.00 81.00 86 ASP A C 1
ATOM 689 O O . ASP A 1 86 ? -8.022 -9.155 5.431 1.00 81.00 86 ASP A O 1
ATOM 693 N N . LEU A 1 87 ? -6.971 -7.830 3.963 1.00 78.25 87 LEU A N 1
ATOM 694 C CA . LEU A 1 87 ? -5.631 -8.344 4.259 1.00 78.25 87 LEU A CA 1
ATOM 695 C C . LEU A 1 87 ? -4.930 -7.606 5.404 1.00 78.25 87 LEU A C 1
ATOM 697 O O . LEU A 1 87 ? -4.128 -8.205 6.123 1.00 78.25 87 LEU A O 1
ATOM 701 N N . PHE A 1 88 ? -5.188 -6.305 5.562 1.00 79.88 88 PHE A N 1
ATOM 702 C CA . PHE A 1 88 ? -4.342 -5.438 6.381 1.00 79.88 88 PHE A CA 1
ATOM 703 C C . PHE A 1 88 ? -5.076 -4.627 7.438 1.00 79.88 88 PHE A C 1
ATOM 705 O O . PHE A 1 88 ? -4.390 -3.994 8.238 1.00 79.88 88 PHE A O 1
ATOM 712 N N . VAL A 1 89 ? -6.413 -4.615 7.510 1.00 78.38 89 VAL A N 1
ATOM 713 C CA . VAL A 1 89 ? -7.105 -3.800 8.527 1.00 78.38 89 VAL A CA 1
ATOM 714 C C . VAL A 1 89 ? -6.753 -4.254 9.946 1.00 78.38 89 VAL A C 1
ATOM 716 O O . VAL A 1 89 ? -6.380 -3.436 10.792 1.00 78.38 89 VAL A O 1
ATOM 719 N N . ASP A 1 90 ? -6.761 -5.564 10.185 1.00 76.94 90 ASP A N 1
ATOM 720 C CA . ASP A 1 90 ? -6.456 -6.136 11.494 1.00 76.94 90 ASP A CA 1
ATOM 721 C C . ASP A 1 90 ? -4.972 -5.997 11.820 1.00 76.94 90 ASP A C 1
ATOM 723 O O . ASP A 1 90 ? -4.612 -5.578 12.923 1.00 76.94 90 ASP A O 1
ATOM 727 N N . LEU A 1 91 ? -4.106 -6.245 10.836 1.00 73.62 91 LEU A N 1
ATOM 728 C CA . LEU A 1 91 ? -2.662 -6.075 10.971 1.00 73.62 91 LEU A CA 1
ATOM 729 C C . LEU A 1 91 ? -2.299 -4.613 11.274 1.00 73.62 91 LEU A C 1
ATOM 731 O O . LEU A 1 91 ? -1.548 -4.337 12.207 1.00 73.62 91 LEU A O 1
ATOM 735 N N . SER A 1 92 ? -2.899 -3.668 10.550 1.00 72.12 92 SER A N 1
ATOM 736 C CA . SER A 1 92 ? -2.712 -2.229 10.739 1.00 72.12 92 SER A CA 1
ATOM 737 C C . SER A 1 92 ? -3.170 -1.775 12.127 1.00 72.12 92 SER A C 1
ATOM 739 O O . SER A 1 92 ? -2.456 -1.043 12.814 1.00 72.12 92 SER A O 1
ATOM 741 N N . THR A 1 93 ? -4.321 -2.265 12.588 1.00 73.88 93 THR A N 1
ATOM 742 C CA . THR A 1 93 ? -4.875 -1.914 13.903 1.00 73.88 93 THR A CA 1
ATOM 743 C C . THR A 1 93 ? -4.011 -2.444 15.052 1.00 73.88 93 THR A C 1
ATOM 745 O O . THR A 1 93 ? -3.824 -1.745 16.050 1.00 73.88 93 THR A O 1
ATOM 748 N N . HIS A 1 94 ? -3.450 -3.651 14.919 1.00 71.94 94 HIS A N 1
ATOM 749 C CA . HIS A 1 94 ? -2.622 -4.263 15.961 1.00 71.94 94 HIS A CA 1
ATOM 750 C C . HIS A 1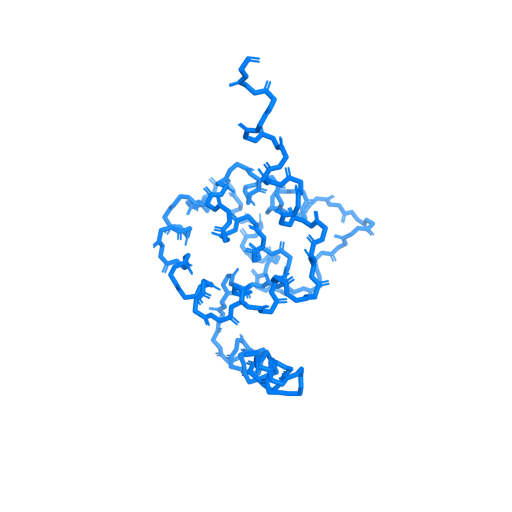 94 ? -1.187 -3.727 15.979 1.00 71.94 94 HIS A C 1
ATOM 752 O O . HIS A 1 94 ? -0.625 -3.529 17.056 1.00 71.94 94 HIS A O 1
ATOM 758 N N . TRP A 1 95 ? -0.578 -3.496 14.815 1.00 68.94 95 TRP A N 1
ATOM 759 C CA . TRP A 1 95 ? 0.834 -3.105 14.726 1.00 68.94 95 TRP A CA 1
ATOM 760 C C . TRP A 1 95 ? 1.040 -1.590 14.735 1.00 68.94 95 TRP A C 1
ATOM 762 O O . TRP A 1 95 ? 2.060 -1.115 15.236 1.00 68.94 95 TRP A O 1
ATOM 772 N N . TYR A 1 96 ? 0.053 -0.819 14.271 1.00 69.81 96 TYR A N 1
ATOM 773 C CA . TYR A 1 96 ? 0.107 0.644 14.241 1.00 69.81 96 TYR A CA 1
ATOM 774 C C . TYR A 1 96 ? -1.077 1.304 14.971 1.00 69.81 96 TYR A C 1
ATOM 776 O O . TYR A 1 96 ? -1.747 2.187 14.425 1.00 69.81 96 TYR A O 1
ATOM 784 N N . PRO A 1 97 ? -1.321 0.978 16.255 1.00 66.38 97 PRO A N 1
ATOM 785 C CA . PRO A 1 97 ? -2.488 1.469 16.994 1.00 66.38 97 PRO A CA 1
ATOM 786 C C . PRO A 1 97 ? -2.525 3.001 17.135 1.00 66.38 97 PRO A C 1
ATOM 788 O O . PRO A 1 97 ? -3.594 3.590 17.291 1.00 66.38 97 PRO A O 1
ATOM 791 N N . LYS A 1 98 ? -1.367 3.676 17.061 1.00 62.09 98 LYS A N 1
ATOM 792 C CA . LYS A 1 98 ? -1.272 5.144 17.129 1.00 62.09 98 LYS A CA 1
ATOM 793 C C . LYS A 1 98 ? -1.829 5.842 15.881 1.00 62.09 98 LYS A C 1
ATOM 795 O O . LYS A 1 98 ? -2.403 6.917 16.032 1.00 62.09 98 LYS A O 1
ATOM 800 N N . LEU A 1 99 ? -1.714 5.235 14.694 1.00 58.66 99 LEU A N 1
ATOM 801 C CA . LEU A 1 99 ? -2.253 5.799 13.444 1.00 58.66 99 LEU A CA 1
ATOM 802 C C . LEU A 1 99 ? -3.787 5.844 13.484 1.00 58.66 99 LEU A C 1
ATOM 804 O O . LEU A 1 99 ? -4.396 6.859 13.158 1.00 58.66 99 LEU A O 1
ATOM 808 N N . HIS A 1 100 ? -4.409 4.791 14.016 1.00 54.28 100 HIS A N 1
ATOM 809 C CA . HIS A 1 100 ? -5.867 4.703 14.173 1.00 54.28 100 HIS A CA 1
ATOM 810 C C . HIS A 1 100 ? -6.423 5.589 15.291 1.00 54.28 100 HIS A C 1
ATOM 812 O O . HIS A 1 100 ? -7.586 5.989 15.249 1.00 54.28 100 HIS A O 1
ATOM 818 N N . LYS A 1 101 ? -5.607 5.917 16.299 1.00 51.84 101 LYS A N 1
ATOM 819 C CA . LYS A 1 101 ? -6.007 6.816 17.389 1.00 51.84 101 LYS A CA 1
ATOM 820 C C . LYS A 1 101 ? -6.027 8.285 16.948 1.00 51.84 101 LYS A C 1
ATOM 822 O O . LYS A 1 101 ? -6.895 9.025 17.395 1.00 51.84 101 LYS A O 1
ATOM 827 N N . ALA A 1 102 ? -5.113 8.688 16.061 1.00 50.22 102 ALA A N 1
ATOM 828 C CA . ALA A 1 102 ? -5.070 10.038 15.495 1.00 50.22 102 ALA A CA 1
ATOM 829 C C . ALA A 1 102 ? -6.248 10.307 14.539 1.00 50.22 102 ALA A C 1
ATOM 831 O O . ALA A 1 102 ? -6.872 11.359 14.635 1.00 50.22 102 ALA A O 1
ATOM 832 N N . ALA A 1 103 ? -6.618 9.328 13.703 1.00 50.22 103 ALA A N 1
ATOM 833 C CA . ALA A 1 103 ? -7.777 9.431 12.811 1.00 50.22 103 ALA A CA 1
ATOM 834 C C . ALA A 1 103 ? -9.108 9.625 13.571 1.00 50.22 103 ALA A C 1
ATOM 836 O O . ALA A 1 103 ? -9.915 10.460 13.186 1.00 50.22 103 ALA A O 1
ATOM 837 N N . ARG A 1 104 ? -9.308 8.926 14.702 1.00 49.91 104 ARG A N 1
ATOM 838 C CA . ARG A 1 104 ? -10.502 9.095 15.564 1.00 49.91 104 ARG A CA 1
ATOM 839 C C . ARG A 1 104 ? -10.459 10.336 16.462 1.00 49.91 104 ARG A C 1
ATOM 841 O O . ARG A 1 104 ? -11.485 10.745 16.995 1.00 49.91 104 ARG A O 1
ATOM 848 N N . GLY A 1 105 ? -9.272 10.896 16.696 1.00 42.97 105 GLY A N 1
ATOM 849 C CA . GLY A 1 105 ? -9.105 12.149 17.435 1.00 42.97 105 GLY A CA 1
ATOM 850 C C . GLY A 1 105 ? -9.520 13.361 16.602 1.00 42.97 105 GLY A C 1
ATOM 851 O O . GLY A 1 105 ? -10.195 14.240 17.117 1.00 42.97 105 GLY A O 1
ATOM 852 N N . ALA A 1 106 ? -9.202 13.355 15.304 1.00 47.00 106 ALA A N 1
ATOM 853 C CA . ALA A 1 106 ? -9.539 14.442 14.384 1.00 47.00 106 ALA A CA 1
ATOM 854 C C . ALA A 1 106 ? -11.053 14.601 14.128 1.00 47.00 106 ALA A C 1
ATOM 856 O O . ALA A 1 106 ? -11.499 15.699 13.810 1.00 47.00 106 ALA A O 1
ATOM 857 N N . GLU A 1 107 ? -11.855 13.543 14.300 1.00 41.69 107 GLU A N 1
ATOM 858 C CA . GLU A 1 107 ? -13.325 13.626 14.215 1.00 41.69 107 GLU A CA 1
ATOM 859 C C . GLU A 1 107 ? -13.978 14.265 15.454 1.00 41.69 107 GLU A C 1
ATOM 861 O O . GLU A 1 107 ? -15.119 14.709 15.368 1.00 41.69 107 GLU A O 1
ATOM 866 N N . ASN A 1 108 ? -13.280 14.347 16.595 1.00 40.66 108 ASN A N 1
ATOM 867 C CA . ASN A 1 108 ? -13.838 14.888 17.844 1.00 40.66 108 ASN A CA 1
ATOM 868 C C . ASN A 1 108 ? -13.475 16.357 18.120 1.00 40.66 108 ASN A C 1
ATOM 870 O O . ASN A 1 108 ? -13.969 16.912 19.097 1.00 40.66 108 ASN A O 1
ATOM 874 N N . ASP A 1 109 ? -12.667 16.991 17.266 1.00 38.12 109 ASP A N 1
ATOM 875 C CA . ASP A 1 109 ? -12.315 18.418 17.369 1.00 38.12 109 ASP A CA 1
ATOM 876 C C . ASP A 1 109 ? -13.172 19.315 16.444 1.00 38.12 109 ASP A C 1
ATOM 878 O O . ASP A 1 109 ? -12.891 20.502 16.278 1.00 38.12 109 ASP A O 1
ATOM 882 N N . ILE A 1 110 ? -14.243 18.767 15.852 1.00 41.75 110 ILE A N 1
ATOM 883 C CA . ILE A 1 110 ? -15.284 19.525 15.139 1.00 41.75 110 ILE A CA 1
ATOM 884 C C . ILE A 1 110 ? -16.596 19.445 15.933 1.00 41.75 110 ILE A C 1
ATOM 886 O O . ILE A 1 110 ? -17.563 18.831 15.484 1.00 41.75 110 ILE A O 1
ATOM 890 N N . VAL A 1 111 ? -16.630 20.050 17.124 1.00 37.16 111 VAL A N 1
ATOM 891 C CA . VAL A 1 111 ? -17.867 20.487 17.803 1.00 37.16 111 VAL A CA 1
ATOM 892 C C . VAL A 1 111 ? -17.613 21.811 18.507 1.00 37.16 111 VAL A C 1
ATOM 894 O O . VAL A 1 111 ? -16.638 21.884 19.285 1.00 37.16 111 VAL A O 1
#

Radius of gyration: 15.16 Å; chains: 1; bounding box: 36×36×34 Å

Secondary structure (DSSP, 8-state):
---HHHHHHHHHHHHHHHTTS--S--HHHHHHHHTT-HHHHHHHHHHHHH-SSS----HHHHHHHHTGGG--HHHHHHHHHHHHHHHHHHHHHHH-HHHHHHHHHHTSS--